Protein AF-A0A957KID2-F1 (afdb_monomer_lite)

pLDDT: mean 79.7, std 10.54, range [45.34, 93.56]

Secondary structure (DSSP, 8-state):
--S-----SS---TT-HHHHHHHHHTT-HHHHHHHHHHHHHHHHHHHHHHHHHHHHHHHHT-SSS--HHHHHHHHHHHHHHHHHHHHHHHHHHHHHHHHHHHHHHHHHHHHHHHHHTS-HHHHHHS--

Foldseek 3Di:
DFPDDDPDVDDAPPPDPVSSLVVLCVVCVVLVVLLVCLVVLLVVLVVVVVVLVVVLVVQCPDPPHRPPVSNVVSVVVNVVSVVVNVVSVVSNVVSVVVSVVVVVVSVVVVVVSVVNRDDVVVCVVDPD

Sequence (128 aa):
MAEFTVELPYPSDHRSPARWLWSHMRRHPLFIGMMLLGAFGNAALAALIPILIGLAFAAALQEPAPDLGRIGQLAIWMVISQAVRAVLQFGRNFFAEAIGRRLERDTRNELYASLIGKSMTFHDLNPV

Structure (mmCIF, N/CA/C/O backbone):
data_AF-A0A957KID2-F1
#
_entry.id   AF-A0A957KID2-F1
#
loop_
_atom_site.group_PDB
_atom_site.id
_atom_site.type_symbol
_atom_site.label_atom_id
_atom_site.label_alt_id
_atom_site.label_comp_id
_atom_site.label_asym_id
_atom_site.label_entity_id
_atom_site.label_seq_id
_atom_site.pdbx_PDB_ins_code
_atom_site.Cartn_x
_atom_site.Cartn_y
_atom_site.Cartn_z
_atom_site.occupancy
_atom_site.B_iso_or_equiv
_atom_site.auth_seq_id
_atom_site.auth_comp_id
_atom_site.auth_asym_id
_atom_site.auth_atom_id
_atom_site.pdbx_PDB_model_num
ATOM 1 N N . MET A 1 1 ? 27.536 5.079 -37.684 1.00 45.34 1 MET A N 1
ATOM 2 C CA . MET A 1 1 ? 26.339 4.941 -38.537 1.00 45.34 1 MET A CA 1
ATOM 3 C C . MET A 1 1 ? 25.741 3.586 -38.218 1.00 45.34 1 MET A C 1
ATOM 5 O O . MET A 1 1 ? 26.481 2.615 -38.280 1.00 45.34 1 MET A O 1
ATOM 9 N N . ALA A 1 2 ? 24.495 3.537 -37.746 1.00 45.47 2 ALA A N 1
ATOM 10 C CA . ALA A 1 2 ? 23.795 2.271 -37.532 1.00 45.47 2 ALA A CA 1
ATOM 11 C C . ALA A 1 2 ? 23.275 1.789 -38.891 1.00 45.47 2 ALA A C 1
ATOM 13 O O . ALA A 1 2 ? 22.630 2.565 -39.593 1.00 45.47 2 ALA A O 1
ATOM 14 N N . GLU A 1 3 ? 23.608 0.560 -39.277 1.00 55.16 3 GLU A N 1
ATOM 15 C CA . GLU A 1 3 ? 23.256 -0.014 -40.586 1.00 55.16 3 GLU A CA 1
ATOM 16 C C . GLU A 1 3 ? 21.813 -0.551 -40.615 1.00 55.16 3 GL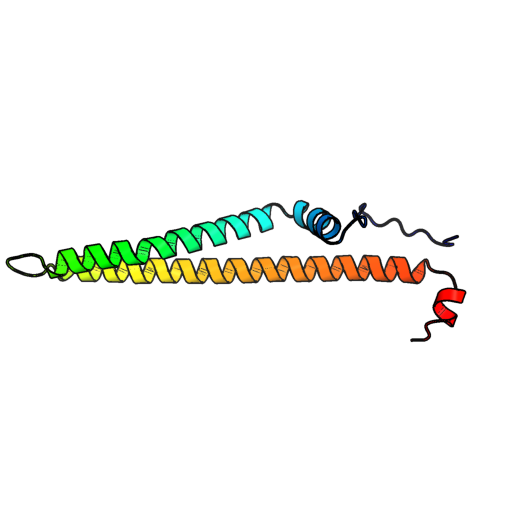U A C 1
ATOM 18 O O . GLU A 1 3 ? 21.196 -0.620 -41.672 1.00 55.16 3 GLU A O 1
ATOM 23 N N . PHE A 1 4 ? 21.226 -0.812 -39.441 1.00 56.91 4 PHE A N 1
ATOM 24 C CA . PHE A 1 4 ? 19.819 -1.172 -39.284 1.00 56.91 4 PHE A CA 1
ATOM 25 C C . PHE A 1 4 ? 19.178 -0.359 -38.154 1.00 56.91 4 PHE A C 1
ATOM 27 O O . PHE A 1 4 ? 19.531 -0.501 -36.983 1.00 56.91 4 PHE A O 1
ATOM 34 N N . THR A 1 5 ? 18.219 0.502 -38.494 1.00 54.84 5 THR A N 1
ATOM 35 C CA . THR A 1 5 ? 17.338 1.168 -37.527 1.00 54.84 5 THR A CA 1
ATOM 36 C C . THR A 1 5 ? 16.070 0.345 -37.368 1.00 54.84 5 THR A C 1
ATOM 38 O O . THR A 1 5 ? 15.203 0.356 -38.239 1.00 54.84 5 THR A O 1
ATOM 41 N N . VAL A 1 6 ? 15.959 -0.377 -36.256 1.00 57.81 6 VAL A N 1
ATOM 42 C CA . VAL A 1 6 ? 14.694 -0.997 -35.855 1.00 57.81 6 VAL A CA 1
ATOM 43 C C . VAL A 1 6 ? 13.816 0.110 -35.279 1.00 57.81 6 VAL A C 1
ATOM 45 O O . VAL A 1 6 ? 14.175 0.713 -34.266 1.00 57.81 6 VAL A O 1
ATOM 48 N N . GLU A 1 7 ? 12.685 0.405 -35.922 1.00 52.34 7 GLU A N 1
ATOM 49 C CA . GLU A 1 7 ? 11.687 1.304 -35.344 1.00 52.34 7 GLU A CA 1
ATOM 50 C C . GLU A 1 7 ? 11.113 0.650 -34.087 1.00 52.34 7 GLU A C 1
ATOM 52 O O . GLU A 1 7 ? 10.322 -0.294 -34.140 1.00 52.34 7 GLU A O 1
ATOM 57 N N . LEU A 1 8 ? 11.541 1.141 -32.924 1.00 57.41 8 LEU A N 1
ATOM 58 C CA . LEU A 1 8 ? 10.860 0.832 -31.679 1.00 57.41 8 LEU A CA 1
ATOM 59 C C . LEU A 1 8 ? 9.434 1.394 -31.799 1.00 57.41 8 LEU A C 1
ATOM 61 O O . LEU A 1 8 ? 9.283 2.562 -32.162 1.00 57.41 8 LEU A O 1
ATOM 65 N N . PRO A 1 9 ? 8.383 0.619 -31.468 1.00 55.97 9 PRO A N 1
ATOM 66 C CA . PRO A 1 9 ? 6.997 1.050 -31.662 1.00 55.97 9 PRO A CA 1
ATOM 67 C C . PRO A 1 9 ? 6.632 2.334 -30.904 1.00 55.97 9 PRO A C 1
ATOM 69 O O . PRO A 1 9 ? 5.570 2.905 -31.138 1.00 55.97 9 PRO A O 1
ATOM 72 N N . TYR A 1 10 ? 7.478 2.780 -29.967 1.00 60.16 10 TYR A N 1
ATOM 73 C CA . TYR A 1 10 ? 7.261 4.002 -29.216 1.00 60.16 10 TYR A CA 1
ATOM 74 C C . TYR A 1 10 ? 8.562 4.714 -28.826 1.00 60.16 10 TYR A C 1
ATOM 76 O O . TYR A 1 10 ? 9.517 4.053 -28.425 1.00 60.16 10 TYR A O 1
ATOM 84 N N . PRO A 1 11 ? 8.567 6.059 -28.804 1.00 60.72 11 PRO A N 1
ATOM 85 C CA . PRO A 1 11 ? 9.695 6.833 -28.303 1.00 60.72 11 PRO A CA 1
ATOM 86 C C . PRO A 1 11 ? 9.760 6.786 -26.765 1.00 60.72 11 PRO A C 1
ATOM 88 O O . PRO A 1 11 ? 8.874 7.300 -26.072 1.00 60.72 11 PRO A O 1
ATOM 91 N N . SER A 1 12 ? 10.811 6.166 -26.229 1.00 61.22 12 SER A N 1
ATOM 92 C CA . SER A 1 12 ? 11.198 6.198 -24.812 1.00 61.22 12 SER A CA 1
ATOM 93 C C . SER A 1 12 ? 12.051 7.443 -24.537 1.00 61.22 12 SER A C 1
ATOM 95 O O . SER A 1 12 ? 12.956 7.769 -25.304 1.00 61.22 12 SER A O 1
ATOM 97 N N . ASP A 1 13 ? 11.801 8.166 -23.440 1.00 68.75 13 ASP A N 1
ATOM 98 C CA . ASP A 1 13 ? 12.647 9.315 -23.080 1.00 68.75 13 ASP A CA 1
ATOM 99 C C . ASP A 1 13 ? 13.885 8.850 -22.299 1.00 68.75 13 ASP A C 1
ATOM 101 O O . ASP A 1 13 ? 13.821 8.639 -21.091 1.00 68.75 13 ASP A O 1
ATOM 105 N N . HIS A 1 14 ? 15.024 8.712 -22.981 1.00 70.56 14 HIS A N 1
ATOM 106 C CA . HIS A 1 14 ? 16.302 8.287 -22.387 1.00 70.56 14 HIS A CA 1
ATOM 107 C C . HIS A 1 14 ? 17.089 9.401 -21.684 1.00 70.56 14 HIS A C 1
ATOM 109 O O . HIS A 1 14 ? 18.194 9.158 -21.200 1.00 70.56 14 HIS A O 1
ATOM 115 N N . ARG A 1 15 ? 16.566 10.634 -21.614 1.00 74.94 15 ARG A N 1
ATOM 116 C CA . ARG A 1 15 ? 17.315 11.779 -21.061 1.00 74.94 15 ARG A CA 1
ATOM 117 C C . ARG A 1 15 ? 17.575 11.654 -19.560 1.00 74.94 15 ARG A C 1
ATOM 119 O O . ARG A 1 15 ? 18.492 12.294 -19.055 1.00 74.94 15 ARG A O 1
ATOM 126 N N . SER A 1 16 ? 16.764 10.880 -18.836 1.00 78.62 16 SER A N 1
ATOM 127 C CA . SER A 1 16 ? 17.055 10.494 -17.454 1.00 78.62 16 SER A CA 1
ATOM 128 C C . SER A 1 16 ? 16.337 9.199 -17.053 1.00 78.62 16 SER A C 1
ATOM 130 O O . SER A 1 16 ? 15.225 8.956 -17.528 1.00 78.62 16 SER A O 1
ATOM 132 N N . PRO A 1 17 ? 16.899 8.395 -16.126 1.00 72.50 17 PRO A N 1
ATOM 133 C CA . PRO A 1 17 ? 16.287 7.136 -15.685 1.00 72.50 17 PRO A CA 1
ATOM 134 C C . PRO A 1 17 ? 14.864 7.307 -15.136 1.00 72.50 17 PRO A C 1
ATOM 136 O O . PRO A 1 17 ? 13.970 6.518 -15.433 1.00 72.50 17 PRO A O 1
ATOM 139 N N . ALA A 1 18 ? 14.623 8.384 -14.380 1.00 72.75 18 ALA A N 1
ATOM 140 C CA . ALA A 1 18 ? 13.303 8.689 -13.832 1.00 72.75 18 ALA A CA 1
ATOM 141 C C . ALA A 1 18 ? 12.281 9.048 -14.927 1.00 72.75 18 ALA A C 1
ATOM 143 O O . ALA A 1 18 ? 11.116 8.662 -14.840 1.00 72.75 18 ALA A O 1
ATOM 144 N N . ARG A 1 19 ? 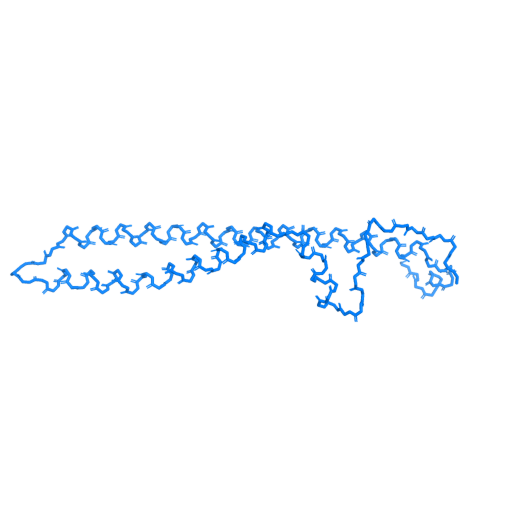12.707 9.771 -15.971 1.00 76.75 19 ARG A N 1
ATOM 145 C CA . ARG A 1 19 ? 11.837 10.188 -17.080 1.00 76.75 19 ARG A CA 1
ATOM 146 C C . ARG A 1 19 ? 11.559 9.024 -18.037 1.00 76.75 19 ARG A C 1
ATOM 148 O O . ARG A 1 19 ? 10.426 8.887 -18.495 1.00 76.75 19 ARG A O 1
ATOM 155 N N . TRP A 1 20 ? 12.534 8.131 -18.215 1.00 78.44 20 TRP A N 1
ATOM 156 C CA . TRP A 1 20 ? 12.374 6.855 -18.912 1.00 78.44 20 TRP A CA 1
ATOM 157 C C . TRP A 1 20 ? 11.349 5.959 -18.202 1.00 78.44 20 TRP A C 1
ATOM 159 O O . TRP A 1 20 ? 10.378 5.523 -18.828 1.00 78.44 20 TRP A O 1
ATOM 169 N N . LEU A 1 21 ? 11.475 5.784 -16.880 1.00 72.56 21 LEU A N 1
ATOM 170 C CA . LEU A 1 21 ? 10.534 4.994 -16.079 1.00 72.56 21 LEU A CA 1
ATOM 171 C C . LEU A 1 21 ? 9.118 5.580 -16.144 1.00 72.56 21 LEU A C 1
ATOM 173 O O . LEU A 1 21 ? 8.140 4.875 -16.383 1.00 72.56 21 LEU A O 1
ATOM 177 N N . TRP A 1 22 ? 9.007 6.898 -16.003 1.00 75.31 22 TRP A N 1
ATOM 178 C CA . TRP A 1 22 ? 7.733 7.603 -16.068 1.00 75.31 22 TRP A CA 1
ATOM 179 C C . TRP A 1 22 ? 7.057 7.509 -17.444 1.00 75.31 22 TRP A C 1
ATOM 181 O O . TRP A 1 22 ? 5.832 7.389 -17.518 1.00 75.31 22 TRP A O 1
ATOM 191 N N . SER A 1 23 ? 7.835 7.508 -18.532 1.00 74.38 23 SER A N 1
ATOM 192 C CA . SER A 1 23 ? 7.320 7.323 -19.897 1.00 74.38 23 SER A CA 1
ATOM 193 C C . SER A 1 23 ? 6.700 5.936 -20.125 1.00 74.38 23 SER A C 1
ATOM 195 O O . SER A 1 23 ? 5.736 5.818 -20.886 1.00 74.38 23 SER A O 1
ATOM 197 N N . HIS A 1 24 ? 7.189 4.916 -19.411 1.00 71.88 24 HIS A N 1
ATOM 198 C CA . HIS A 1 24 ? 6.620 3.567 -19.394 1.00 71.88 24 HIS A CA 1
ATOM 199 C C . HIS A 1 24 ? 5.413 3.475 -18.447 1.00 71.88 24 HIS A C 1
ATOM 201 O O . HIS A 1 24 ? 4.362 2.956 -18.821 1.00 71.88 24 HIS A O 1
ATOM 207 N N . MET A 1 25 ? 5.509 4.056 -17.245 1.00 68.88 25 MET A N 1
ATOM 208 C CA . MET A 1 25 ? 4.439 4.019 -16.237 1.00 68.88 25 MET A CA 1
ATOM 209 C C . MET A 1 25 ? 3.170 4.771 -16.662 1.00 68.88 25 MET A C 1
ATOM 211 O O . MET A 1 25 ? 2.064 4.276 -16.436 1.00 68.88 25 MET A O 1
ATOM 215 N N . ARG A 1 26 ? 3.290 5.942 -17.310 1.00 73.88 26 ARG A N 1
ATOM 216 C CA . ARG A 1 26 ? 2.134 6.748 -17.765 1.00 73.88 26 ARG A CA 1
ATOM 217 C C . ARG A 1 26 ? 1.201 6.011 -18.728 1.00 73.88 26 ARG A C 1
ATOM 219 O O . ARG A 1 26 ? 0.043 6.393 -18.855 1.00 73.88 26 ARG A O 1
ATOM 226 N N . ARG A 1 27 ? 1.677 4.953 -19.385 1.00 72.31 27 ARG A N 1
ATOM 227 C CA . ARG A 1 27 ? 0.885 4.127 -20.315 1.00 72.31 27 ARG A CA 1
ATOM 228 C C . ARG A 1 27 ? -0.074 3.181 -19.598 1.00 72.31 27 ARG A C 1
ATOM 230 O O . ARG A 1 27 ? -0.899 2.518 -20.224 1.00 72.31 27 ARG A O 1
ATOM 237 N N . HIS A 1 28 ? 0.041 3.096 -18.278 1.00 71.44 28 HIS A N 1
ATOM 238 C CA . HIS A 1 28 ? -0.663 2.143 -17.437 1.00 71.44 28 HIS A CA 1
ATOM 239 C C . HIS A 1 28 ? -1.405 2.862 -16.296 1.00 71.44 28 HIS A C 1
ATOM 241 O O . HIS A 1 28 ? -1.167 2.573 -15.121 1.00 71.44 28 HIS A O 1
ATOM 247 N N . PRO A 1 29 ? -2.347 3.778 -16.616 1.00 71.62 29 PRO A N 1
ATOM 248 C CA . PRO A 1 29 ? -3.050 4.586 -15.616 1.00 71.62 29 PRO A CA 1
ATOM 249 C C . PRO A 1 29 ? -3.850 3.731 -14.626 1.00 71.62 29 PRO A C 1
ATOM 251 O O . PRO A 1 29 ? -3.946 4.087 -13.456 1.00 71.62 29 PRO A O 1
ATOM 254 N N . LEU A 1 30 ? -4.348 2.566 -15.059 1.00 71.75 30 LEU A N 1
ATOM 255 C CA . LEU A 1 30 ? -5.034 1.604 -14.194 1.00 71.75 30 LEU A CA 1
ATOM 256 C C . LEU A 1 30 ? -4.136 1.113 -13.047 1.00 71.75 30 LEU A C 1
ATOM 258 O O . LEU A 1 30 ? -4.592 0.983 -11.917 1.00 71.75 30 LEU A O 1
ATOM 262 N N . PHE A 1 31 ? -2.853 0.875 -13.321 1.00 69.75 31 PHE A N 1
ATOM 263 C CA . PHE A 1 31 ? -1.905 0.378 -12.325 1.00 69.75 31 PHE A CA 1
ATOM 264 C C . PHE A 1 31 ? -1.511 1.469 -11.328 1.00 69.75 31 PHE A C 1
ATOM 266 O O . PHE A 1 31 ? -1.442 1.210 -10.128 1.00 69.75 31 PHE A O 1
ATOM 273 N N . ILE A 1 32 ? -1.326 2.701 -11.810 1.00 72.88 32 ILE A N 1
ATOM 274 C CA . ILE A 1 32 ? -1.103 3.870 -10.948 1.00 72.88 32 ILE A CA 1
ATOM 275 C C . ILE A 1 32 ? -2.332 4.101 -10.058 1.00 72.88 32 ILE A C 1
ATOM 277 O O . ILE A 1 32 ? -2.193 4.270 -8.848 1.00 72.88 32 ILE A O 1
ATOM 281 N N . GLY A 1 33 ? -3.535 4.036 -10.635 1.00 77.19 33 GLY A N 1
ATOM 282 C CA . GLY A 1 33 ? -4.796 4.162 -9.906 1.00 77.19 33 GLY A CA 1
ATOM 283 C C . GLY A 1 33 ? -4.963 3.090 -8.829 1.00 77.19 33 GLY A C 1
ATOM 284 O O . GLY A 1 33 ? -5.242 3.421 -7.681 1.00 77.19 33 GLY A O 1
ATOM 285 N N . MET A 1 34 ? -4.714 1.820 -9.158 1.00 74.06 34 MET A N 1
ATOM 286 C CA . MET A 1 34 ? -4.756 0.699 -8.207 1.00 74.06 34 MET A CA 1
ATOM 287 C C . MET A 1 34 ? -3.724 0.846 -7.082 1.00 74.06 34 MET A C 1
ATOM 289 O O . MET A 1 34 ? -4.026 0.560 -5.925 1.00 74.06 34 MET A O 1
ATOM 293 N N . MET A 1 35 ? -2.515 1.317 -7.395 1.00 74.31 35 MET A N 1
ATOM 294 C CA . MET A 1 35 ? -1.464 1.537 -6.402 1.00 74.31 35 MET A CA 1
ATOM 295 C C . MET A 1 35 ? -1.827 2.667 -5.431 1.00 74.31 35 MET A C 1
ATOM 297 O O . MET A 1 35 ? -1.662 2.502 -4.221 1.00 74.31 35 MET A O 1
ATOM 301 N N . LEU A 1 36 ? -2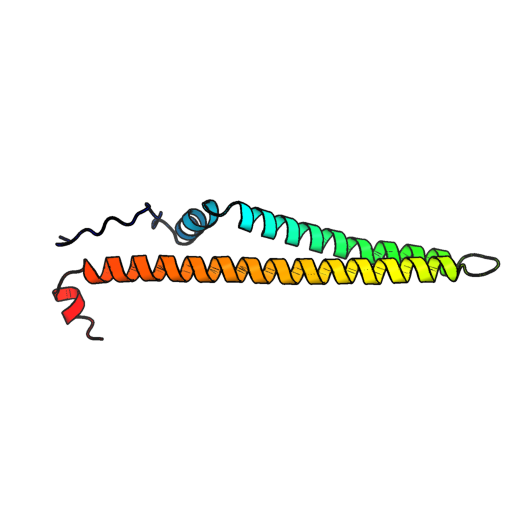.358 3.784 -5.937 1.00 82.06 36 LEU A N 1
ATOM 302 C CA . LEU A 1 36 ? -2.824 4.901 -5.111 1.00 82.06 36 LEU A CA 1
ATOM 303 C C . LEU A 1 36 ? -4.041 4.511 -4.270 1.00 82.06 36 LEU A C 1
ATOM 305 O O . LEU A 1 36 ? -4.060 4.779 -3.070 1.00 82.06 36 LEU A O 1
ATOM 309 N N . LEU A 1 37 ? -5.016 3.825 -4.870 1.00 81.81 37 LEU A N 1
ATOM 310 C CA . LEU A 1 37 ? -6.203 3.331 -4.176 1.00 81.81 37 LEU A CA 1
ATOM 311 C C . LEU A 1 37 ? -5.826 2.335 -3.073 1.00 81.81 37 LEU A C 1
ATOM 313 O O . LEU A 1 37 ? -6.306 2.452 -1.949 1.00 81.81 37 LEU A O 1
ATOM 317 N N . GLY A 1 38 ? -4.925 1.393 -3.363 1.00 79.19 38 GLY A N 1
ATOM 318 C CA . GLY A 1 38 ? -4.421 0.431 -2.386 1.00 79.19 38 GLY A CA 1
ATOM 319 C C . GLY A 1 38 ? -3.625 1.094 -1.260 1.00 79.19 38 GLY A C 1
ATOM 320 O O . GLY A 1 38 ? -3.798 0.736 -0.097 1.00 79.19 38 GLY A O 1
ATOM 321 N N . ALA A 1 39 ? -2.788 2.089 -1.572 1.00 81.69 39 ALA A N 1
ATOM 322 C CA . ALA A 1 39 ? -2.033 2.841 -0.570 1.00 81.69 39 ALA A CA 1
ATOM 323 C C . ALA A 1 39 ? -2.953 3.663 0.344 1.00 81.69 39 ALA A C 1
ATOM 325 O O . ALA A 1 39 ? -2.829 3.580 1.567 1.00 81.69 39 ALA A O 1
ATOM 326 N N . PHE A 1 40 ? -3.899 4.403 -0.241 1.00 87.50 40 PHE A N 1
ATOM 327 C CA . PHE A 1 40 ? -4.868 5.206 0.498 1.00 87.50 40 PHE A CA 1
ATOM 328 C C . PHE A 1 40 ? -5.798 4.330 1.338 1.00 87.50 40 PHE A C 1
ATOM 330 O O . PHE A 1 40 ? -5.948 4.568 2.532 1.00 87.50 40 PHE A O 1
ATOM 337 N N . GLY A 1 41 ? -6.353 3.265 0.751 1.00 83.88 41 GLY A N 1
ATOM 338 C CA . GLY A 1 41 ? -7.200 2.309 1.460 1.00 83.88 41 GLY A CA 1
ATOM 339 C C . GLY A 1 41 ? -6.465 1.649 2.625 1.00 83.88 41 GLY A C 1
ATOM 340 O O . GLY A 1 41 ? -6.990 1.588 3.731 1.00 83.88 41 GLY A O 1
ATOM 341 N N . ASN A 1 42 ? -5.209 1.241 2.431 1.00 84.94 42 ASN A N 1
ATOM 342 C CA . ASN A 1 42 ? -4.395 0.687 3.511 1.00 84.94 42 ASN A CA 1
ATOM 343 C C . ASN A 1 42 ? -4.118 1.705 4.633 1.00 84.94 42 ASN A C 1
ATOM 345 O O . ASN A 1 42 ? -4.143 1.327 5.804 1.00 84.94 42 ASN A O 1
ATOM 349 N N . ALA A 1 43 ? -3.857 2.973 4.298 1.00 85.88 43 ALA A N 1
ATOM 350 C CA . ALA A 1 43 ? -3.646 4.032 5.285 1.00 85.88 43 ALA A CA 1
ATOM 351 C C . ALA A 1 43 ? -4.935 4.358 6.062 1.00 85.88 43 ALA A C 1
ATOM 353 O O . ALA A 1 43 ? -4.909 4.431 7.289 1.00 85.88 43 ALA A O 1
ATOM 354 N N . ALA A 1 44 ? -6.068 4.475 5.366 1.00 88.56 44 ALA A N 1
ATOM 355 C CA . ALA A 1 44 ? -7.373 4.721 5.973 1.00 88.56 44 ALA A CA 1
ATOM 356 C C . ALA A 1 44 ? -7.789 3.578 6.913 1.00 88.56 44 ALA A C 1
ATOM 358 O O . ALA A 1 44 ? -8.202 3.822 8.044 1.00 88.56 44 ALA A O 1
ATOM 359 N N . LEU A 1 45 ? -7.609 2.322 6.491 1.00 85.62 45 LEU A N 1
ATOM 360 C CA . LEU A 1 45 ? -7.902 1.157 7.332 1.00 85.62 45 LEU A CA 1
ATOM 361 C C . LEU A 1 45 ? -6.958 1.066 8.537 1.00 85.62 45 LEU A C 1
ATOM 363 O O . LEU A 1 45 ? -7.392 0.671 9.615 1.00 85.62 45 LEU A O 1
ATOM 367 N N . ALA A 1 46 ? -5.692 1.471 8.395 1.00 84.62 46 ALA A N 1
ATOM 368 C CA . ALA A 1 46 ? -4.776 1.563 9.532 1.00 84.62 46 ALA A CA 1
ATOM 369 C C . ALA A 1 46 ? -5.254 2.583 10.579 1.00 84.62 46 ALA A C 1
ATOM 371 O O . ALA A 1 46 ? -5.139 2.321 11.774 1.00 84.62 46 ALA A O 1
ATOM 372 N N . ALA A 1 47 ? -5.823 3.707 10.135 1.00 89.25 47 ALA A N 1
ATOM 373 C CA . ALA A 1 47 ? -6.379 4.738 11.010 1.00 89.25 47 ALA A CA 1
ATOM 374 C C . ALA A 1 47 ? -7.697 4.321 11.689 1.00 89.25 47 ALA A C 1
ATOM 376 O O . ALA A 1 47 ? -8.072 4.906 12.703 1.00 89.25 47 ALA A O 1
ATOM 377 N N . LEU A 1 48 ? -8.388 3.300 11.173 1.00 87.94 48 LEU A N 1
ATOM 378 C CA . LEU A 1 48 ? -9.630 2.792 11.761 1.00 87.94 48 LEU A CA 1
ATOM 379 C C . LEU A 1 48 ? -9.391 1.985 13.048 1.00 87.94 48 LEU A C 1
ATOM 381 O O . LEU A 1 48 ? -10.235 1.984 13.941 1.00 87.94 48 LEU A O 1
ATOM 385 N N . ILE A 1 49 ? -8.239 1.312 13.162 1.00 89.25 49 ILE A N 1
ATOM 386 C CA . ILE A 1 49 ? -7.939 0.403 14.281 1.00 89.25 49 ILE A CA 1
ATOM 387 C C . ILE A 1 49 ? -7.975 1.130 15.639 1.00 89.25 49 ILE A C 1
ATOM 389 O O . ILE A 1 49 ? -8.700 0.668 16.520 1.00 89.25 49 ILE A O 1
ATOM 393 N N . PRO A 1 50 ? -7.277 2.269 15.842 1.00 91.31 50 PRO A N 1
ATOM 394 C CA . PRO A 1 50 ? -7.308 2.971 17.127 1.00 91.31 50 PRO A CA 1
ATOM 395 C C . PRO A 1 50 ? -8.712 3.456 17.504 1.00 91.31 50 PRO A C 1
ATOM 397 O O . PRO A 1 50 ? -9.070 3.439 18.678 1.00 91.31 50 PRO A O 1
ATOM 400 N N . ILE A 1 51 ? -9.525 3.841 16.513 1.00 91.75 51 ILE A N 1
ATOM 401 C CA . ILE A 1 51 ? -10.908 4.289 16.722 1.00 91.75 51 ILE A CA 1
ATOM 402 C C . ILE A 1 51 ? -11.767 3.125 17.228 1.00 91.75 51 ILE A C 1
ATOM 404 O O . ILE A 1 51 ? -12.461 3.264 18.234 1.00 91.75 51 ILE A O 1
ATOM 408 N N . LEU A 1 52 ? -11.692 1.963 16.569 1.00 89.25 52 LEU A N 1
ATOM 409 C CA . LEU A 1 52 ? -12.424 0.762 16.985 1.00 89.25 52 LEU A CA 1
ATOM 410 C C . LEU A 1 52 ? -12.001 0.293 18.382 1.00 89.25 52 LEU A C 1
ATOM 412 O O . LEU A 1 52 ? -12.857 -0.074 19.184 1.00 89.25 52 LEU A O 1
ATOM 416 N N . ILE A 1 53 ? -10.702 0.358 18.691 1.00 91.38 53 ILE A N 1
ATOM 417 C CA . ILE A 1 53 ? -10.179 0.049 20.029 1.00 91.38 53 ILE A CA 1
ATOM 418 C C . ILE A 1 53 ? -10.751 1.024 21.064 1.00 91.38 53 ILE A C 1
ATOM 420 O O . ILE A 1 53 ? -11.254 0.583 22.095 1.00 91.38 53 ILE A O 1
ATOM 424 N N . GLY A 1 54 ? -10.736 2.331 20.788 1.00 91.69 54 GLY A N 1
ATOM 425 C CA . GLY A 1 54 ? -11.288 3.342 21.695 1.00 91.69 54 GLY A CA 1
ATOM 426 C C . GLY A 1 54 ? -12.777 3.132 21.982 1.00 91.69 54 GLY A C 1
ATOM 427 O O . GLY A 1 54 ? -13.201 3.190 23.135 1.00 91.69 54 GLY A O 1
ATOM 428 N N . LEU A 1 55 ? -13.564 2.808 20.953 1.00 90.62 55 LEU A N 1
ATOM 429 C CA . LEU A 1 55 ? -14.988 2.487 21.098 1.00 90.62 55 LEU A CA 1
ATOM 430 C C . LEU A 1 55 ? -15.219 1.202 21.903 1.00 90.62 55 LEU A C 1
ATOM 432 O O . LEU A 1 55 ? -16.168 1.137 22.684 1.00 90.62 55 LEU A O 1
ATOM 436 N N . ALA A 1 56 ? -14.361 0.193 21.733 1.00 89.75 56 ALA A N 1
ATOM 437 C CA . ALA A 1 56 ? -14.451 -1.054 22.486 1.00 89.75 56 ALA A CA 1
ATOM 438 C C . ALA A 1 56 ? -14.131 -0.833 23.971 1.00 89.75 56 ALA A C 1
ATOM 440 O O . ALA A 1 56 ? -14.847 -1.343 24.828 1.00 89.75 56 ALA A O 1
ATOM 441 N N . PHE A 1 57 ? -13.123 -0.013 24.283 1.00 91.12 57 PHE A N 1
ATOM 442 C CA . PHE A 1 57 ? -12.826 0.387 25.661 1.00 91.12 57 PHE A CA 1
ATOM 443 C C . PHE A 1 57 ? -13.965 1.191 26.289 1.00 91.12 57 PHE A C 1
ATOM 445 O O . PHE A 1 57 ? -14.323 0.935 27.435 1.00 91.12 57 PHE A O 1
ATOM 452 N N . ALA A 1 58 ? -14.577 2.115 25.544 1.00 91.00 58 ALA A N 1
ATOM 453 C CA . ALA A 1 58 ? -15.728 2.871 26.033 1.00 91.00 58 ALA A CA 1
ATOM 454 C C . ALA A 1 58 ? -16.927 1.960 26.360 1.00 91.00 58 ALA A C 1
ATOM 456 O O . ALA A 1 58 ? -17.586 2.164 27.374 1.00 91.00 58 ALA A O 1
ATOM 457 N N . ALA A 1 59 ? -17.176 0.930 25.543 1.00 88.19 59 ALA A N 1
ATOM 458 C CA . ALA A 1 59 ? -18.207 -0.078 25.810 1.00 88.19 59 ALA A CA 1
ATOM 459 C C . ALA A 1 59 ? -17.852 -0.999 26.996 1.00 88.19 59 ALA A C 1
ATOM 461 O O . ALA A 1 59 ? -18.739 -1.461 27.712 1.00 88.19 59 ALA A O 1
ATOM 462 N N . ALA A 1 60 ? -16.560 -1.251 27.227 1.00 89.06 60 ALA A N 1
ATOM 463 C CA . ALA A 1 60 ? -16.081 -2.052 28.352 1.00 89.06 60 ALA A CA 1
ATOM 464 C C . ALA A 1 60 ? -16.159 -1.315 29.697 1.00 89.06 60 ALA A C 1
ATOM 466 O O . ALA A 1 60 ? -16.379 -1.948 30.724 1.00 89.06 60 ALA A O 1
ATOM 467 N N . LEU A 1 61 ? -15.990 0.009 29.689 1.00 91.88 61 LEU A N 1
ATOM 468 C CA . LEU A 1 61 ? -16.057 0.876 30.873 1.00 91.88 61 LEU A CA 1
ATOM 469 C C . LEU A 1 61 ? -17.479 1.381 31.172 1.00 91.88 61 LEU A C 1
ATOM 471 O O . LEU A 1 61 ? -17.658 2.265 32.005 1.00 91.88 61 LEU A O 1
ATOM 475 N N . GLN A 1 62 ? -18.486 0.867 30.467 1.00 89.19 62 GLN A N 1
ATOM 476 C CA . GLN A 1 62 ? -19.864 1.313 30.611 1.00 89.19 62 GLN A CA 1
ATOM 477 C C . GLN A 1 62 ? -20.471 0.784 31.923 1.00 89.19 62 GLN A C 1
ATOM 479 O O . GLN A 1 62 ? -20.377 -0.404 32.226 1.00 89.19 62 GLN A O 1
ATOM 484 N N . GLU A 1 63 ? -21.101 1.666 32.702 1.00 80.25 63 GLU A N 1
ATOM 485 C CA . GLU A 1 63 ? -21.784 1.315 33.954 1.00 80.25 63 GLU A CA 1
ATOM 486 C C . GLU A 1 63 ? -23.312 1.244 33.773 1.00 80.25 63 GLU A C 1
ATOM 488 O O . GLU A 1 63 ? -23.860 1.997 32.960 1.00 80.25 63 GLU A O 1
ATOM 493 N N . PRO A 1 64 ? -24.033 0.373 34.519 1.00 80.12 64 PRO A N 1
ATOM 494 C CA . PRO A 1 64 ? -23.561 -0.487 35.618 1.00 80.12 64 PRO A CA 1
ATOM 495 C C . PRO A 1 64 ? -22.952 -1.832 35.181 1.00 80.12 64 PRO A C 1
ATOM 497 O O . PRO A 1 64 ? -22.419 -2.551 36.022 1.00 80.12 64 PRO A O 1
ATOM 500 N N . ALA A 1 65 ? -23.024 -2.192 33.895 1.00 81.56 65 ALA A N 1
ATOM 501 C CA . ALA A 1 65 ? -22.409 -3.406 33.366 1.00 81.56 65 ALA A CA 1
ATOM 502 C C . ALA A 1 65 ? -21.843 -3.184 31.948 1.00 81.56 65 ALA A C 1
ATOM 504 O O . ALA A 1 65 ? -22.487 -2.496 31.151 1.00 81.56 65 ALA A O 1
ATOM 505 N N . PRO A 1 66 ? -20.701 -3.812 31.606 1.00 84.00 66 PRO A N 1
ATOM 506 C CA . PRO A 1 66 ? -20.101 -3.721 30.276 1.00 84.00 66 PRO A CA 1
ATOM 507 C C . PRO A 1 66 ? -21.017 -4.251 29.166 1.00 84.00 66 PRO A C 1
ATOM 509 O O . PRO A 1 66 ? -21.598 -5.335 29.291 1.00 84.00 66 PRO A O 1
ATOM 512 N N . ASP A 1 67 ? -21.066 -3.555 28.029 1.00 87.69 67 ASP A N 1
ATOM 513 C CA . ASP A 1 67 ? -21.791 -4.021 26.840 1.00 87.69 67 ASP A CA 1
ATOM 514 C C . ASP A 1 67 ? -20.927 -4.998 26.022 1.00 87.69 67 ASP A C 1
ATOM 516 O O . ASP A 1 67 ? -20.277 -4.652 25.028 1.00 87.69 67 ASP A O 1
ATOM 520 N N . LEU A 1 68 ? -20.923 -6.263 26.455 1.00 88.44 68 LEU A N 1
ATOM 521 C CA . LEU A 1 68 ? -20.212 -7.359 25.784 1.00 88.44 68 LEU A CA 1
ATOM 522 C C . LEU A 1 68 ? -20.688 -7.583 24.339 1.00 88.44 68 LEU A C 1
ATOM 524 O O . LEU A 1 68 ? -19.895 -7.999 23.490 1.00 88.44 68 LEU A O 1
ATOM 528 N N . GLY A 1 69 ? -21.958 -7.287 24.039 1.00 90.44 69 GLY A N 1
ATOM 529 C CA . GLY A 1 69 ? -22.516 -7.420 22.693 1.00 90.44 69 GLY A CA 1
ATOM 530 C C . GLY A 1 69 ? -21.877 -6.427 21.727 1.00 90.44 69 GLY A C 1
ATOM 531 O O . GLY A 1 69 ? -21.417 -6.807 20.644 1.00 90.44 69 GLY A O 1
ATOM 532 N N . ARG A 1 70 ? -21.763 -5.165 22.146 1.00 88.38 70 ARG A N 1
ATOM 533 C CA . ARG A 1 70 ? -21.109 -4.109 21.367 1.00 88.38 70 ARG A CA 1
ATOM 534 C C . ARG A 1 70 ? -19.611 -4.349 21.203 1.00 88.38 70 ARG A C 1
ATOM 536 O O . ARG A 1 70 ? -19.086 -4.127 20.113 1.00 88.38 70 ARG A O 1
ATOM 543 N N . ILE A 1 71 ? -18.929 -4.862 22.228 1.00 90.50 71 ILE A N 1
ATOM 544 C CA . ILE A 1 71 ? -17.511 -5.250 22.130 1.00 90.50 71 ILE A CA 1
ATOM 545 C C . ILE A 1 71 ? -17.324 -6.361 21.088 1.00 90.50 71 ILE A C 1
ATOM 547 O O . ILE A 1 71 ? -16.451 -6.247 20.227 1.00 90.50 71 ILE A O 1
ATOM 551 N N . GLY A 1 72 ? -18.168 -7.398 21.114 1.00 92.31 72 GLY A N 1
ATOM 552 C CA . GLY A 1 72 ? -18.131 -8.481 20.127 1.00 92.31 72 GLY A CA 1
ATOM 553 C C . GLY A 1 72 ? -18.356 -7.983 18.696 1.00 92.31 72 GLY A C 1
ATOM 554 O O . GLY A 1 72 ? -17.613 -8.350 17.785 1.00 92.31 72 GLY A O 1
ATOM 555 N N . GLN A 1 73 ? -19.320 -7.079 18.497 1.00 92.75 73 GLN A N 1
ATOM 556 C CA . GLN A 1 73 ? -19.558 -6.447 17.195 1.00 92.75 73 GLN A CA 1
ATOM 557 C C . GLN A 1 73 ? -18.346 -5.634 16.714 1.00 92.75 73 GLN A C 1
ATOM 559 O O . GLN A 1 73 ? -17.942 -5.763 15.558 1.00 92.75 73 GLN A O 1
ATOM 564 N N . LEU A 1 74 ? -17.733 -4.827 17.585 1.00 91.81 74 LEU A N 1
ATOM 565 C CA . LEU A 1 74 ? -16.541 -4.038 17.250 1.00 91.81 74 LEU A CA 1
ATOM 566 C C . LEU A 1 74 ? -15.326 -4.924 16.936 1.00 91.81 74 LEU A C 1
ATOM 568 O O . LEU A 1 74 ? -14.564 -4.609 16.020 1.00 91.81 74 LEU A O 1
ATOM 572 N N . ALA A 1 75 ? -15.170 -6.052 17.634 1.00 91.50 75 ALA A N 1
ATOM 573 C CA . ALA A 1 75 ? -14.130 -7.035 17.342 1.00 91.50 75 ALA A CA 1
ATOM 574 C C . ALA A 1 75 ? -14.310 -7.652 15.945 1.00 91.50 75 ALA A C 1
ATOM 576 O O . ALA A 1 75 ? -13.346 -7.731 15.184 1.00 91.50 75 ALA A O 1
ATOM 577 N N . ILE A 1 76 ? -15.540 -8.012 15.559 1.00 93.56 76 ILE A N 1
ATOM 578 C CA . ILE A 1 76 ? -15.843 -8.508 14.205 1.00 93.56 76 ILE A CA 1
ATOM 579 C C . ILE A 1 76 ? -15.505 -7.447 13.151 1.00 93.56 76 ILE A C 1
ATOM 581 O O . ILE A 1 76 ? -14.835 -7.757 12.165 1.00 93.56 76 ILE A O 1
ATOM 585 N N . TRP A 1 77 ? -15.898 -6.188 13.372 1.00 90.12 77 TRP A N 1
ATOM 586 C CA . TRP A 1 77 ? -15.554 -5.089 12.464 1.00 90.12 77 TRP A CA 1
ATOM 587 C C . TRP A 1 77 ? -14.046 -4.905 12.305 1.00 90.12 77 TRP A C 1
ATOM 589 O O . TRP A 1 77 ? -13.579 -4.656 11.194 1.00 90.12 77 TRP A O 1
ATOM 599 N N . MET A 1 78 ? -13.284 -5.088 13.383 1.00 90.69 78 MET A N 1
ATOM 600 C CA . MET A 1 78 ? -11.825 -5.057 13.339 1.00 90.69 78 MET A CA 1
ATOM 601 C C . MET A 1 78 ? -11.263 -6.216 12.511 1.00 90.69 78 MET A C 1
ATOM 603 O O . MET A 1 78 ? -10.418 -5.998 11.649 1.00 90.69 78 MET A O 1
ATOM 607 N N . VAL A 1 79 ? -11.749 -7.447 12.695 1.00 92.69 79 VAL A N 1
ATOM 608 C CA . VAL A 1 79 ? -11.303 -8.585 11.870 1.00 92.69 79 VAL A CA 1
ATOM 609 C C . VAL A 1 79 ? -11.605 -8.337 10.390 1.00 92.69 79 VAL A C 1
ATOM 611 O O . VAL A 1 79 ? -10.730 -8.534 9.545 1.00 92.69 79 VAL A O 1
ATOM 614 N N . ILE A 1 80 ? -12.803 -7.840 10.071 1.00 92.31 80 ILE A N 1
ATOM 615 C CA . ILE A 1 80 ? -13.200 -7.512 8.696 1.00 92.31 80 ILE A CA 1
ATOM 616 C C . ILE A 1 80 ? -12.294 -6.421 8.114 1.00 92.31 80 ILE A C 1
ATOM 618 O O . ILE A 1 80 ? -11.792 -6.583 6.999 1.00 92.31 80 ILE A O 1
ATOM 622 N N . SER A 1 81 ? -12.026 -5.338 8.853 1.00 88.75 81 SER A N 1
ATOM 623 C CA . SER A 1 81 ? -11.148 -4.267 8.364 1.00 88.75 81 SER A CA 1
ATOM 624 C C . SER A 1 81 ? -9.744 -4.793 8.075 1.00 88.75 81 SER A C 1
ATOM 626 O O . SER A 1 81 ? -9.158 -4.461 7.046 1.00 88.75 81 SER A O 1
ATOM 628 N N . GLN A 1 82 ? -9.216 -5.667 8.935 1.00 90.25 82 GLN A N 1
ATOM 629 C CA . GLN A 1 82 ? -7.894 -6.257 8.742 1.00 90.25 82 GLN A CA 1
ATOM 630 C C . GLN A 1 82 ? -7.855 -7.237 7.565 1.00 90.25 82 GLN A C 1
ATOM 632 O O . GLN A 1 82 ? -6.878 -7.234 6.813 1.00 90.25 82 GLN A O 1
ATOM 637 N N . ALA A 1 83 ? -8.918 -8.011 7.342 1.00 92.25 83 ALA A N 1
ATOM 638 C CA . ALA A 1 83 ? -9.033 -8.884 6.177 1.00 92.25 83 ALA A CA 1
ATOM 639 C C . ALA A 1 83 ? -9.033 -8.080 4.866 1.00 92.25 83 ALA A C 1
ATOM 641 O O . ALA A 1 83 ? -8.272 -8.389 3.947 1.00 92.25 83 ALA A O 1
ATOM 642 N N . VAL A 1 84 ? -9.810 -6.992 4.798 1.00 89.25 84 VAL A N 1
ATOM 643 C CA . VAL A 1 84 ? -9.807 -6.085 3.636 1.00 89.25 84 VAL A CA 1
ATOM 644 C C . VAL A 1 84 ? -8.420 -5.478 3.431 1.00 89.25 84 VAL A C 1
ATOM 646 O O . VAL A 1 84 ? -7.920 -5.427 2.306 1.00 89.25 84 VAL A O 1
ATOM 649 N N . ARG A 1 85 ? -7.756 -5.069 4.515 1.00 86.81 85 ARG A N 1
ATOM 650 C CA . ARG A 1 85 ? -6.403 -4.510 4.458 1.00 86.81 85 ARG A CA 1
ATOM 651 C C . ARG A 1 85 ? -5.394 -5.502 3.878 1.00 86.81 85 ARG A C 1
ATOM 653 O O . ARG A 1 85 ? -4.577 -5.107 3.048 1.00 86.81 85 ARG A O 1
ATOM 660 N N . ALA A 1 86 ? -5.484 -6.776 4.260 1.00 88.88 86 ALA A N 1
ATOM 661 C CA . ALA A 1 86 ? -4.645 -7.832 3.703 1.00 88.88 86 ALA A CA 1
ATOM 662 C C . ALA A 1 86 ? -4.852 -7.962 2.186 1.00 88.88 86 ALA A C 1
ATOM 664 O O . ALA A 1 86 ? -3.878 -7.934 1.434 1.00 88.88 86 ALA A O 1
ATOM 665 N N . VAL A 1 87 ? -6.104 -8.004 1.718 1.00 88.44 87 VAL A N 1
ATOM 666 C CA . VAL A 1 87 ? -6.427 -8.067 0.279 1.00 88.44 87 VAL A CA 1
ATOM 667 C C . VAL A 1 87 ? -5.861 -6.864 -0.478 1.00 88.44 87 VAL A C 1
ATOM 669 O O . VAL A 1 87 ? -5.239 -7.036 -1.527 1.00 88.44 87 VAL A O 1
ATOM 672 N N . LEU A 1 88 ? -6.005 -5.650 0.064 1.00 84.88 88 LEU A N 1
ATOM 673 C CA . LEU A 1 88 ? -5.427 -4.443 -0.539 1.00 84.88 88 LEU A CA 1
ATOM 674 C C . LEU A 1 88 ? -3.896 -4.516 -0.625 1.00 84.88 88 LEU A C 1
ATOM 676 O O . LEU A 1 88 ? -3.309 -4.092 -1.623 1.00 84.88 88 LEU A O 1
ATOM 680 N N . GLN A 1 89 ? -3.240 -5.074 0.393 1.00 83.19 89 GLN A N 1
ATOM 681 C CA . GLN A 1 89 ? -1.788 -5.230 0.420 1.00 83.19 89 GLN A CA 1
ATOM 682 C C . GLN A 1 89 ? -1.301 -6.272 -0.598 1.00 83.19 89 GLN A C 1
ATOM 684 O O . GLN A 1 89 ? -0.324 -6.016 -1.306 1.00 83.19 89 GLN A O 1
ATOM 689 N N . PHE A 1 90 ? -2.015 -7.394 -0.732 1.00 86.25 90 PHE A N 1
ATOM 690 C CA . PHE A 1 90 ? -1.771 -8.385 -1.784 1.00 86.25 90 PHE A CA 1
ATOM 691 C C . PHE A 1 90 ? -1.945 -7.782 -3.178 1.00 86.25 90 PHE A C 1
ATOM 693 O O . PHE A 1 90 ? -1.049 -7.913 -4.012 1.00 86.25 90 PHE A O 1
ATOM 700 N N . GLY A 1 91 ? -3.047 -7.061 -3.410 1.00 82.50 91 GLY A N 1
ATOM 701 C CA . GLY A 1 91 ? -3.299 -6.373 -4.675 1.00 82.50 91 GLY A CA 1
ATOM 702 C C . GLY A 1 91 ? -2.160 -5.422 -5.033 1.00 82.50 91 GLY A C 1
ATOM 703 O O . GLY A 1 91 ? -1.607 -5.502 -6.128 1.00 82.50 91 GLY A O 1
ATOM 704 N N . ARG A 1 92 ? -1.725 -4.583 -4.084 1.00 77.88 92 ARG A N 1
ATOM 705 C CA . ARG A 1 92 ? -0.597 -3.660 -4.286 1.00 77.88 92 ARG A CA 1
ATOM 706 C C . ARG A 1 92 ? 0.677 -4.382 -4.732 1.00 77.88 92 ARG A C 1
ATOM 708 O O . ARG A 1 92 ? 1.338 -3.916 -5.657 1.00 77.88 92 ARG A O 1
ATOM 715 N N . ASN A 1 93 ? 1.017 -5.499 -4.091 1.00 83.75 93 ASN A N 1
ATOM 716 C CA . ASN A 1 93 ? 2.220 -6.265 -4.424 1.00 83.75 93 ASN A CA 1
ATOM 717 C C . ASN A 1 93 ? 2.108 -6.912 -5.813 1.00 83.75 93 ASN A C 1
ATOM 719 O O . ASN A 1 93 ? 3.040 -6.821 -6.608 1.00 83.75 93 ASN A O 1
ATOM 723 N N . PHE A 1 94 ? 0.945 -7.480 -6.135 1.00 85.00 94 PHE A N 1
ATOM 724 C CA . PHE A 1 94 ? 0.679 -8.069 -7.445 1.00 85.00 94 PHE A CA 1
ATOM 725 C C . PHE A 1 94 ? 0.794 -7.039 -8.578 1.00 85.00 94 PHE A C 1
ATOM 727 O O . PHE A 1 94 ? 1.429 -7.298 -9.600 1.00 85.00 94 PHE A O 1
ATOM 734 N N . PHE A 1 95 ? 0.229 -5.840 -8.395 1.00 78.00 95 PHE A N 1
ATOM 735 C CA . PHE A 1 95 ? 0.337 -4.774 -9.393 1.00 78.00 95 PHE A CA 1
ATOM 736 C C . PHE A 1 95 ? 1.776 -4.284 -9.567 1.00 78.00 95 PHE A C 1
ATOM 738 O O . PHE A 1 95 ? 2.188 -4.039 -10.701 1.00 78.00 95 PHE A O 1
ATOM 745 N N . ALA A 1 96 ? 2.549 -4.180 -8.482 1.00 79.12 96 ALA A N 1
ATOM 746 C CA . ALA A 1 96 ? 3.962 -3.818 -8.562 1.00 79.12 96 ALA A CA 1
ATOM 747 C C . ALA A 1 96 ? 4.761 -4.854 -9.373 1.00 79.12 96 ALA A C 1
ATOM 749 O O . ALA A 1 96 ? 5.541 -4.485 -10.252 1.00 79.12 96 ALA A O 1
ATOM 750 N N . GLU A 1 97 ? 4.512 -6.144 -9.143 1.00 85.62 97 GLU A N 1
ATOM 751 C CA . GLU A 1 97 ? 5.161 -7.226 -9.884 1.00 85.62 97 GLU A CA 1
ATOM 752 C C . GLU A 1 97 ? 4.758 -7.242 -11.366 1.00 85.62 97 GLU A C 1
ATOM 754 O O . GLU A 1 97 ? 5.609 -7.371 -12.247 1.00 85.62 97 GLU A O 1
ATOM 759 N N . ALA A 1 98 ? 3.472 -7.048 -11.668 1.00 82.56 98 ALA A N 1
ATOM 760 C CA . ALA A 1 98 ? 2.980 -6.985 -13.041 1.00 82.56 98 ALA A CA 1
ATOM 761 C C . ALA A 1 98 ? 3.622 -5.836 -13.840 1.00 82.56 98 ALA A C 1
ATOM 763 O O . ALA A 1 98 ? 3.968 -6.021 -15.010 1.00 82.56 98 ALA A O 1
ATOM 764 N N . ILE A 1 99 ? 3.815 -4.668 -13.214 1.00 80.19 99 ILE A N 1
ATOM 765 C CA . ILE A 1 99 ? 4.542 -3.543 -13.820 1.00 80.19 99 ILE A CA 1
ATOM 766 C C . ILE A 1 99 ? 6.013 -3.911 -14.023 1.00 80.19 99 ILE A C 1
ATOM 768 O O . ILE A 1 99 ? 6.538 -3.690 -15.112 1.00 80.19 99 ILE A O 1
ATOM 772 N N . GLY A 1 100 ? 6.658 -4.507 -13.014 1.00 82.12 100 GLY A N 1
ATOM 773 C CA . GLY A 1 100 ? 8.061 -4.921 -13.087 1.00 82.12 100 GLY A CA 1
ATOM 774 C C . GLY A 1 100 ? 8.328 -5.878 -14.248 1.00 82.12 100 GLY A C 1
ATOM 775 O O . GLY A 1 100 ? 9.225 -5.638 -15.051 1.00 82.12 100 GLY A O 1
ATOM 776 N N . ARG A 1 101 ? 7.483 -6.902 -14.414 1.00 84.56 101 ARG A N 1
ATOM 777 C CA . ARG A 1 101 ? 7.600 -7.869 -15.519 1.00 84.56 101 ARG A CA 1
ATOM 778 C C . ARG A 1 101 ? 7.412 -7.227 -16.896 1.00 84.56 101 ARG A C 1
ATOM 780 O O . ARG A 1 101 ? 8.088 -7.612 -17.847 1.00 84.56 101 ARG A O 1
ATOM 787 N N . ARG A 1 102 ? 6.491 -6.264 -17.032 1.00 81.31 102 ARG A N 1
ATOM 788 C CA . ARG A 1 102 ? 6.301 -5.523 -18.294 1.00 81.31 102 ARG A CA 1
ATOM 789 C C . ARG A 1 102 ? 7.509 -4.649 -18.606 1.00 81.31 102 ARG A C 1
ATOM 791 O O . ARG A 1 102 ? 8.017 -4.710 -19.718 1.00 81.31 102 ARG A O 1
ATOM 798 N N . LEU A 1 103 ? 8.006 -3.927 -17.606 1.00 82.19 103 LEU A N 1
ATOM 799 C CA . LEU A 1 103 ? 9.196 -3.096 -17.739 1.00 82.19 103 LEU A CA 1
ATOM 800 C C . LEU A 1 103 ? 10.425 -3.924 -18.132 1.00 82.19 103 LEU A C 1
ATOM 802 O O . LEU A 1 103 ? 11.166 -3.529 -19.026 1.00 82.19 103 LEU A O 1
ATOM 806 N N . GLU A 1 104 ? 10.628 -5.088 -17.510 1.00 84.56 104 GLU A N 1
ATOM 807 C CA . GLU A 1 104 ? 11.716 -6.010 -17.855 1.00 84.56 104 GLU A CA 1
ATOM 808 C C . GLU A 1 104 ? 11.616 -6.476 -19.313 1.00 8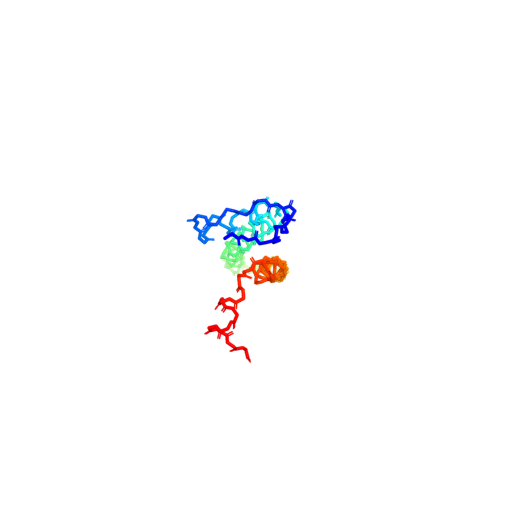4.56 104 GLU A C 1
ATOM 810 O O . GLU A 1 104 ? 12.618 -6.501 -20.029 1.00 84.56 104 GLU A O 1
ATOM 815 N N . ARG A 1 105 ? 10.401 -6.798 -19.774 1.00 82.81 105 ARG A N 1
ATOM 816 C CA . ARG A 1 105 ? 10.151 -7.192 -21.165 1.00 82.81 105 ARG A CA 1
ATOM 817 C C . ARG A 1 105 ? 10.493 -6.070 -22.143 1.00 82.81 105 ARG A C 1
ATOM 819 O O . ARG A 1 105 ? 11.188 -6.325 -23.124 1.00 82.81 105 ARG A O 1
ATOM 826 N N . ASP A 1 106 ? 10.038 -4.853 -21.864 1.00 81.19 106 ASP A N 1
ATOM 827 C CA . ASP A 1 106 ? 10.277 -3.691 -22.724 1.00 81.19 106 ASP A CA 1
ATOM 828 C C . ASP A 1 106 ? 11.772 -3.339 -22.764 1.00 81.19 106 ASP A C 1
ATOM 830 O O . ASP A 1 106 ? 12.341 -3.173 -23.842 1.00 81.19 106 ASP A O 1
ATOM 834 N N . THR A 1 107 ? 12.438 -3.362 -21.605 1.00 80.06 107 THR A N 1
ATOM 835 C CA . THR A 1 107 ? 13.885 -3.109 -21.487 1.00 80.06 107 THR A CA 1
ATOM 836 C C . THR A 1 107 ? 14.699 -4.127 -22.275 1.00 80.06 107 THR A C 1
ATOM 838 O O . THR A 1 107 ? 15.654 -3.764 -22.955 1.00 80.06 107 THR A O 1
ATOM 841 N N . ARG A 1 108 ? 14.336 -5.414 -22.203 1.00 85.06 108 ARG A N 1
ATOM 842 C CA . ARG A 1 108 ? 15.022 -6.468 -22.963 1.00 85.06 108 ARG A CA 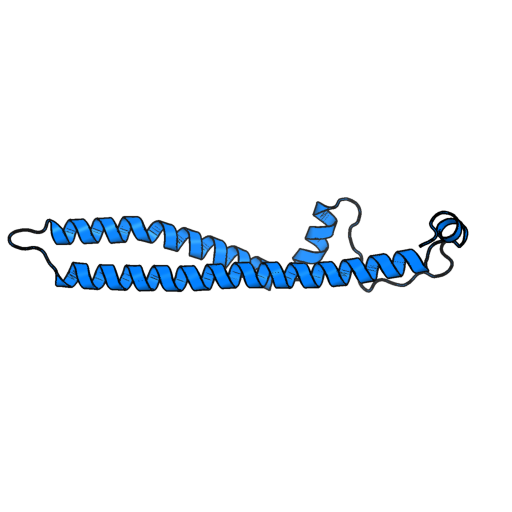1
ATOM 843 C C . ARG A 1 108 ? 14.878 -6.260 -24.461 1.00 85.06 108 ARG A C 1
ATOM 845 O O . ARG A 1 108 ? 15.871 -6.358 -25.173 1.00 85.06 108 ARG A O 1
ATOM 852 N N . ASN A 1 109 ? 13.675 -5.944 -24.933 1.00 81.12 109 ASN A N 1
ATOM 853 C CA . ASN A 1 109 ? 13.439 -5.693 -26.353 1.00 81.12 109 ASN A CA 1
ATOM 854 C C . ASN A 1 109 ? 14.256 -4.495 -26.853 1.00 81.12 109 ASN A C 1
ATOM 856 O O . ASN A 1 109 ? 14.891 -4.577 -27.902 1.00 81.12 109 ASN A O 1
ATOM 860 N N . GLU A 1 110 ? 14.281 -3.410 -26.079 1.00 78.44 110 GLU A N 1
ATOM 861 C CA . GLU A 1 110 ? 15.055 -2.207 -26.383 1.00 78.44 110 GLU A CA 1
ATOM 862 C C . GLU A 1 110 ? 16.565 -2.485 -26.379 1.00 78.44 110 GLU A C 1
ATOM 864 O O . GLU A 1 110 ? 17.280 -2.094 -27.306 1.00 78.44 110 GLU A O 1
ATOM 869 N N . LEU A 1 111 ? 17.048 -3.249 -25.395 1.00 81.00 111 LEU A N 1
ATOM 870 C CA . LEU A 1 111 ? 18.442 -3.670 -25.318 1.00 81.00 111 LEU A CA 1
ATOM 871 C C . LEU A 1 111 ? 18.833 -4.531 -26.524 1.00 81.00 111 LEU A C 1
ATOM 873 O O . LEU A 1 111 ? 19.840 -4.237 -27.165 1.00 81.00 111 LEU A O 1
ATOM 877 N N . TYR A 1 112 ? 18.043 -5.549 -26.873 1.00 82.94 112 TYR A N 1
ATOM 878 C CA . TYR A 1 112 ? 18.333 -6.415 -28.019 1.00 82.94 112 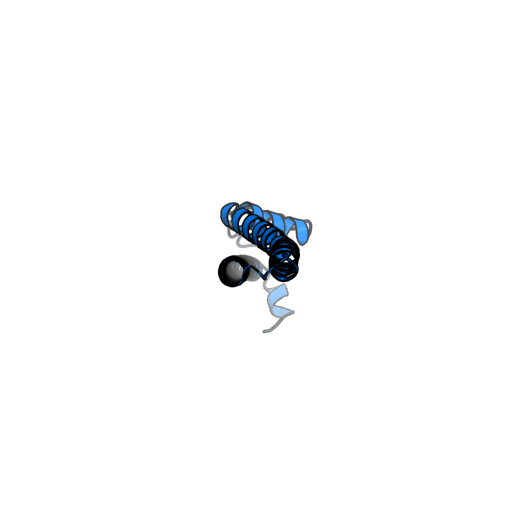TYR A CA 1
ATOM 879 C C . TYR A 1 112 ? 18.299 -5.655 -29.344 1.00 82.94 112 TYR A C 1
ATOM 881 O O . TYR A 1 112 ? 19.212 -5.818 -30.152 1.00 82.94 112 TYR A O 1
ATOM 889 N N . ALA A 1 113 ? 17.317 -4.771 -29.540 1.00 79.81 113 ALA A N 1
ATOM 890 C CA . ALA A 1 113 ? 17.268 -3.901 -30.712 1.00 79.81 113 ALA A CA 1
ATOM 891 C C . ALA A 1 113 ? 18.518 -3.007 -30.802 1.00 79.81 113 ALA A C 1
ATOM 893 O O . ALA A 1 113 ? 19.110 -2.871 -31.872 1.00 79.81 113 ALA A O 1
ATOM 894 N N . SER A 1 114 ? 18.974 -2.454 -29.671 1.00 78.12 114 SER A N 1
ATOM 895 C CA . SER A 1 114 ? 20.187 -1.630 -29.626 1.00 78.12 114 SER A CA 1
ATOM 896 C C . SER A 1 114 ? 21.470 -2.421 -29.895 1.00 78.12 114 SER A C 1
ATOM 898 O O . SER A 1 114 ? 22.396 -1.885 -30.498 1.00 78.12 114 SER A O 1
ATOM 900 N N . LEU A 1 115 ? 21.538 -3.682 -29.452 1.00 80.81 115 LEU A N 1
ATOM 901 C CA . LEU A 1 115 ? 22.709 -4.539 -29.634 1.00 80.81 115 LEU A CA 1
ATOM 902 C C . LEU A 1 115 ? 22.856 -4.958 -31.093 1.00 80.81 115 LEU A C 1
ATOM 904 O O . LEU A 1 115 ? 23.954 -4.869 -31.623 1.00 80.81 115 LEU A O 1
ATOM 908 N N . ILE A 1 116 ? 21.761 -5.344 -31.751 1.00 82.00 116 ILE A N 1
ATOM 909 C CA . ILE A 1 116 ? 21.776 -5.745 -33.167 1.00 82.00 116 ILE A CA 1
ATOM 910 C C . ILE A 1 116 ? 22.114 -4.555 -34.083 1.00 82.00 116 ILE A C 1
ATOM 912 O O . ILE A 1 116 ? 22.716 -4.738 -35.135 1.00 82.00 116 ILE A O 1
ATOM 916 N N . GLY A 1 117 ? 21.762 -3.327 -33.685 1.00 73.56 117 GLY A N 1
ATOM 917 C CA . GLY A 1 117 ? 22.064 -2.115 -34.453 1.00 73.56 117 GLY A CA 1
ATOM 918 C C . GLY A 1 117 ? 23.479 -1.538 -34.266 1.00 73.56 117 GLY A C 1
ATOM 919 O O . GLY A 1 117 ? 23.794 -0.521 -34.893 1.00 73.56 117 GLY A O 1
ATOM 920 N N . LYS A 1 118 ? 24.328 -2.113 -33.397 1.00 78.19 118 LYS A N 1
ATOM 921 C CA . LYS A 1 118 ? 25.699 -1.622 -33.142 1.00 78.19 118 LYS A CA 1
ATOM 922 C C . LYS A 1 118 ? 26.720 -2.194 -34.137 1.00 78.19 118 LYS A C 1
ATOM 924 O O . LYS A 1 118 ? 26.493 -3.207 -34.780 1.00 78.19 118 LYS A O 1
ATOM 929 N N . SER A 1 119 ? 27.852 -1.499 -34.301 1.00 75.50 119 SER A N 1
ATOM 930 C CA . SER A 1 119 ? 28.889 -1.866 -35.278 1.00 75.50 119 SER A CA 1
ATOM 931 C C . SER A 1 119 ? 29.642 -3.142 -34.890 1.00 75.50 119 SER A C 1
ATOM 933 O O . SER A 1 119 ? 29.817 -3.420 -33.705 1.00 75.50 119 SER A O 1
ATOM 935 N N . MET A 1 120 ? 30.187 -3.871 -35.876 1.00 77.06 120 MET A N 1
ATOM 936 C CA . MET A 1 120 ? 31.014 -5.063 -35.616 1.00 77.06 120 MET A CA 1
ATOM 937 C C . MET A 1 120 ? 32.202 -4.775 -34.686 1.00 77.06 120 MET A C 1
ATOM 939 O O . MET A 1 120 ? 32.470 -5.563 -33.793 1.00 77.06 120 MET A O 1
ATOM 943 N N . THR A 1 121 ? 32.809 -3.585 -34.765 1.00 76.19 121 THR A N 1
ATOM 944 C CA . THR A 1 121 ? 33.875 -3.164 -33.836 1.00 76.19 121 THR A CA 1
ATOM 945 C C . THR A 1 121 ? 33.433 -3.165 -32.366 1.00 76.19 121 THR A C 1
ATOM 947 O O . THR A 1 121 ? 34.236 -3.445 -31.482 1.00 76.19 121 THR A O 1
ATOM 950 N N . PHE A 1 122 ? 32.166 -2.851 -32.070 1.00 75.62 122 PHE A N 1
ATOM 951 C CA . PHE A 1 122 ? 31.639 -2.928 -30.703 1.00 75.62 122 PHE A CA 1
ATOM 952 C C . PHE A 1 122 ? 31.513 -4.381 -30.223 1.00 75.62 122 PHE A C 1
ATOM 954 O O . PHE A 1 122 ? 31.773 -4.651 -29.049 1.00 75.62 122 PHE A O 1
ATOM 961 N N . HIS A 1 123 ? 31.138 -5.294 -31.123 1.00 76.00 123 HIS A N 1
ATOM 962 C CA . HIS A 1 123 ? 31.041 -6.727 -30.844 1.00 76.00 123 HIS A CA 1
ATOM 963 C C . HIS A 1 123 ? 32.419 -7.378 -30.681 1.00 76.00 123 HIS A C 1
ATOM 965 O O . HIS A 1 123 ? 32.600 -8.168 -29.760 1.00 76.00 123 HIS A O 1
ATOM 971 N N . ASP A 1 124 ? 33.407 -6.975 -31.481 1.00 76.56 124 ASP A N 1
ATOM 972 C CA . ASP A 1 124 ? 34.784 -7.476 -31.383 1.00 76.56 124 ASP A CA 1
ATOM 973 C C . ASP A 1 124 ? 35.473 -7.056 -30.071 1.00 76.56 124 ASP A C 1
ATOM 975 O O . ASP A 1 124 ? 36.292 -7.794 -29.529 1.00 76.56 124 ASP A O 1
ATOM 979 N N . LEU A 1 125 ? 35.132 -5.877 -29.531 1.00 78.00 125 LEU A N 1
ATOM 980 C CA . LEU A 1 125 ? 35.668 -5.371 -28.258 1.00 78.00 125 LEU A CA 1
ATOM 981 C C . LEU A 1 125 ? 34.968 -5.949 -27.017 1.00 78.00 125 LEU A C 1
ATOM 983 O O . LEU A 1 125 ? 35.523 -5.864 -25.923 1.00 78.00 125 LEU A O 1
ATOM 987 N N . ASN A 1 126 ? 33.763 -6.506 -27.164 1.00 70.50 126 ASN A N 1
ATOM 988 C CA . ASN A 1 126 ? 32.991 -7.107 -26.071 1.00 70.50 126 ASN A CA 1
ATOM 989 C C . ASN A 1 126 ? 32.560 -8.536 -26.448 1.00 70.50 126 ASN A C 1
ATOM 991 O O . ASN A 1 126 ? 31.365 -8.769 -26.659 1.00 70.50 126 ASN A O 1
ATOM 995 N N . PRO A 1 127 ? 33.509 -9.486 -26.559 1.00 65.31 127 PRO A N 1
ATOM 996 C CA . PRO A 1 127 ? 33.178 -10.885 -26.788 1.00 65.31 127 PRO A CA 1
ATOM 997 C C . PRO A 1 127 ? 32.378 -11.426 -25.594 1.00 65.31 127 PRO A C 1
ATOM 999 O O . PRO A 1 127 ? 32.752 -11.213 -24.439 1.00 65.31 127 PRO A O 1
ATOM 1002 N N . VAL A 1 128 ? 31.249 -12.070 -25.896 1.00 60.88 128 VAL A N 1
ATOM 1003 C CA . VAL A 1 128 ? 30.366 -12.745 -24.929 1.00 60.88 128 VAL A CA 1
ATOM 1004 C C . VAL A 1 128 ? 30.888 -14.118 -24.536 1.00 60.88 128 VAL A C 1
ATOM 1006 O O . VAL A 1 128 ? 31.499 -14.785 -25.401 1.00 60.88 128 VAL A O 1
#

Radius of gyration: 26.33 Å; chains: 1; bounding box: 59×24×76 Å